Protein AF-A0A2E0Y0L2-F1 (afdb_monomer)

Sequence (147 aa):
MIESNTADVYGGGIYCWYSSPVITGTRISGNTSSASGGAIRTIGGSGPSLDNDILCGNSPDNIGGPWDGAGDNCLADNCQDNNDNDMPDDCEDLYCEGDANGDSVVDINDLLAILDSWGSPDGDITGDGETTIDDILIVLGNWGSCR

pLDDT: mean 90.25, std 9.12, range [52.06, 98.31]

Mean predicted aligned error: 9.66 Å

Structure (mmCIF, N/CA/C/O backbone):
data_AF-A0A2E0Y0L2-F1
#
_entry.id   AF-A0A2E0Y0L2-F1
#
loop_
_atom_site.group_PDB
_atom_site.id
_atom_site.type_symbol
_atom_site.label_atom_id
_atom_site.label_alt_id
_atom_site.label_comp_id
_atom_site.label_asym_id
_atom_site.label_entity_id
_atom_site.label_seq_id
_atom_site.pdbx_PDB_ins_code
_atom_site.Cartn_x
_atom_site.Cartn_y
_atom_site.Cartn_z
_atom_site.occupancy
_atom_site.B_iso_or_equiv
_atom_site.auth_seq_id
_atom_site.auth_comp_id
_atom_site.auth_asym_id
_atom_site.auth_atom_id
_atom_site.pdbx_PDB_model_num
ATOM 1 N N . MET A 1 1 ? -8.087 -0.506 -12.169 1.00 89.69 1 MET A N 1
ATOM 2 C CA . MET A 1 1 ? -7.117 -1.551 -11.795 1.00 89.69 1 MET A CA 1
ATOM 3 C C . MET A 1 1 ? -5.949 -1.499 -12.764 1.00 89.69 1 MET A C 1
ATOM 5 O O . MET A 1 1 ? -6.189 -1.424 -13.966 1.00 89.69 1 MET A O 1
ATOM 9 N N . ILE A 1 2 ? -4.721 -1.464 -12.247 1.00 96.81 2 ILE A N 1
ATOM 10 C CA . ILE A 1 2 ? -3.471 -1.493 -13.021 1.00 96.81 2 ILE A CA 1
ATOM 11 C C . ILE A 1 2 ? -2.626 -2.626 -12.454 1.00 96.81 2 ILE A C 1
ATOM 13 O O . ILE A 1 2 ? -2.147 -2.525 -11.328 1.00 96.81 2 ILE A O 1
ATOM 17 N N . GLU A 1 3 ? -2.449 -3.705 -13.206 1.00 97.19 3 GLU A N 1
ATOM 18 C CA . GLU A 1 3 ? -1.834 -4.902 -12.643 1.00 97.19 3 GLU A CA 1
ATOM 19 C C . GLU A 1 3 ? -0.915 -5.658 -13.590 1.00 97.19 3 GLU A C 1
ATOM 21 O O . GLU A 1 3 ? -1.093 -5.624 -14.808 1.00 97.19 3 GLU A O 1
ATOM 26 N N . SER A 1 4 ? 0.050 -6.369 -12.998 1.00 97.56 4 SER A N 1
ATOM 27 C CA . SER A 1 4 ? 0.944 -7.311 -13.687 1.00 97.56 4 SER A CA 1
ATOM 28 C C . SER A 1 4 ? 1.729 -6.717 -14.864 1.00 97.56 4 SER A C 1
ATOM 30 O O . SER A 1 4 ? 2.047 -7.415 -15.829 1.00 97.56 4 SER A O 1
ATOM 32 N N . ASN A 1 5 ? 2.054 -5.425 -14.803 1.00 98.00 5 ASN A N 1
ATOM 33 C CA . ASN A 1 5 ? 2.893 -4.777 -15.806 1.00 98.00 5 ASN A CA 1
ATOM 34 C C . ASN A 1 5 ? 4.371 -4.860 -15.413 1.00 98.00 5 ASN A C 1
ATOM 36 O O . ASN A 1 5 ? 4.715 -4.845 -14.232 1.00 98.00 5 ASN A O 1
ATOM 40 N N . THR A 1 6 ? 5.255 -4.911 -16.409 1.00 97.94 6 THR A N 1
ATOM 41 C CA . THR A 1 6 ? 6.707 -4.951 -16.205 1.00 97.94 6 THR A CA 1
ATOM 42 C C . THR A 1 6 ? 7.386 -3.867 -17.025 1.00 97.94 6 THR A C 1
ATOM 44 O O . THR A 1 6 ? 7.158 -3.763 -18.231 1.00 97.94 6 THR A O 1
ATOM 47 N N . ALA A 1 7 ? 8.260 -3.095 -16.383 1.00 96.94 7 ALA A N 1
ATOM 48 C CA . ALA A 1 7 ? 9.097 -2.095 -17.033 1.00 96.94 7 ALA A CA 1
ATOM 49 C C . ALA A 1 7 ? 10.589 -2.400 -16.849 1.00 96.94 7 ALA A C 1
ATOM 51 O O . ALA A 1 7 ? 11.038 -2.789 -15.772 1.00 96.94 7 ALA A O 1
ATOM 52 N N . ASP A 1 8 ? 11.388 -2.124 -17.881 1.00 95.06 8 ASP A N 1
ATOM 53 C CA . ASP A 1 8 ? 12.835 -2.372 -17.844 1.00 95.06 8 ASP A CA 1
ATOM 54 C C . ASP A 1 8 ? 13.571 -1.518 -16.814 1.00 95.06 8 ASP A C 1
ATOM 56 O O . ASP A 1 8 ? 14.671 -1.885 -16.417 1.00 95.06 8 ASP A O 1
ATOM 60 N N . VAL A 1 9 ? 13.021 -0.367 -16.408 1.00 92.50 9 VAL A N 1
ATOM 61 C CA . VAL A 1 9 ? 13.715 0.574 -15.515 1.00 92.50 9 VAL A CA 1
ATOM 62 C C . VAL A 1 9 ? 12.794 1.134 -14.433 1.00 92.50 9 VAL A C 1
ATOM 64 O O . VAL A 1 9 ? 13.075 0.962 -13.252 1.00 92.50 9 VAL A O 1
ATOM 67 N N . TYR A 1 10 ? 11.695 1.789 -14.807 1.00 94.00 10 TYR A N 1
ATOM 68 C CA . TYR A 1 10 ? 10.906 2.622 -13.896 1.00 94.00 10 TYR A CA 1
ATOM 69 C C . TYR A 1 10 ? 9.411 2.484 -14.142 1.00 94.00 10 TYR A C 1
ATOM 71 O O . TYR A 1 10 ? 9.008 2.441 -15.302 1.00 94.00 10 TYR A O 1
ATOM 79 N N . GLY A 1 11 ? 8.613 2.546 -13.071 1.00 86.88 11 GLY A N 1
ATOM 80 C CA . GLY A 1 11 ? 7.166 2.746 -13.172 1.00 86.88 11 GLY A CA 1
ATOM 81 C C . GLY A 1 11 ? 6.480 1.585 -13.869 1.00 86.88 11 GLY A C 1
ATOM 82 O O . GLY A 1 11 ? 5.930 1.784 -14.948 1.00 86.88 11 GLY A O 1
ATOM 83 N N . GLY A 1 12 ? 6.547 0.388 -13.278 1.00 94.75 12 GLY A N 1
ATOM 84 C CA . GLY A 1 12 ? 5.935 -0.814 -13.852 1.00 94.75 12 GLY A CA 1
ATOM 85 C C . GLY A 1 12 ? 4.461 -0.595 -14.196 1.00 94.75 12 GLY A C 1
ATOM 86 O O . GLY A 1 12 ? 4.046 -0.955 -15.291 1.00 94.75 12 GLY A O 1
ATOM 87 N N . GLY A 1 13 ? 3.705 0.073 -13.317 1.00 96.62 13 GLY A N 1
ATOM 88 C CA . GLY A 1 13 ? 2.331 0.513 -13.580 1.00 96.62 13 GLY A CA 1
ATOM 89 C C . GLY A 1 13 ? 2.233 1.921 -14.181 1.00 96.62 13 GLY A C 1
ATOM 90 O O . GLY A 1 13 ? 1.677 2.108 -15.262 1.00 96.62 13 GLY A O 1
ATOM 91 N N . ILE A 1 14 ? 2.747 2.933 -13.474 1.00 97.25 14 ILE A N 1
ATOM 92 C CA . ILE A 1 14 ? 2.636 4.352 -13.840 1.00 97.25 14 ILE A CA 1
ATOM 93 C C . ILE A 1 14 ? 4.001 5.033 -13.741 1.00 97.25 14 ILE A C 1
ATOM 95 O O . ILE A 1 14 ? 4.684 4.970 -12.719 1.00 97.25 14 ILE A O 1
ATOM 99 N N . TYR A 1 15 ? 4.366 5.781 -14.779 1.00 96.44 15 TYR A N 1
ATOM 100 C CA . TYR A 1 15 ? 5.560 6.619 -14.792 1.00 96.44 15 TYR A CA 1
ATOM 101 C C . TYR A 1 15 ? 5.191 8.097 -14.968 1.00 96.44 15 TYR A C 1
ATOM 103 O O . TYR A 1 15 ? 4.701 8.505 -16.020 1.00 96.44 15 TYR A O 1
ATOM 111 N N . CYS A 1 16 ? 5.444 8.903 -13.936 1.00 96.44 16 CYS A N 1
ATOM 112 C CA . CYS A 1 16 ? 5.200 10.343 -13.918 1.00 96.44 16 CYS A CA 1
ATOM 113 C C . CYS A 1 16 ? 6.497 11.118 -14.176 1.00 96.44 16 CYS A C 1
ATOM 115 O O . CYS A 1 16 ? 7.439 11.072 -13.375 1.00 96.44 16 CYS A O 1
ATOM 117 N N . TRP A 1 17 ? 6.529 11.879 -15.271 1.00 96.25 17 TRP A N 1
ATOM 118 C CA . TRP A 1 17 ? 7.657 12.733 -15.632 1.00 96.25 17 TRP A CA 1
ATOM 119 C C . TRP A 1 17 ? 7.170 14.126 -16.017 1.00 96.25 17 TRP A C 1
ATOM 121 O O . TRP A 1 17 ? 6.495 14.291 -17.030 1.00 96.25 17 TRP A O 1
ATOM 131 N N . TYR A 1 18 ? 7.517 15.121 -15.194 1.00 96.44 18 TYR A N 1
ATOM 132 C CA . TYR A 1 18 ? 6.948 16.470 -15.275 1.00 96.44 18 TYR A CA 1
ATOM 133 C C . TYR A 1 18 ? 5.405 16.460 -15.306 1.00 96.44 18 TYR A C 1
ATOM 135 O O . TYR A 1 18 ? 4.780 17.226 -16.040 1.00 96.44 18 TYR A O 1
ATOM 143 N N . SER A 1 19 ? 4.786 15.578 -14.515 1.00 96.06 19 SER A N 1
ATOM 144 C CA . SER A 1 19 ? 3.333 15.382 -14.478 1.00 96.06 19 SER A CA 1
ATOM 145 C C . SER A 1 19 ? 2.844 15.065 -13.064 1.00 96.06 19 SER A C 1
ATOM 147 O O . SER A 1 19 ? 3.446 14.239 -12.384 1.00 96.06 19 SER A O 1
ATOM 149 N N . SER A 1 20 ? 1.711 15.637 -12.661 1.00 95.94 20 SER A N 1
ATOM 150 C CA . SER A 1 20 ? 1.078 15.386 -11.356 1.00 95.94 20 SER A CA 1
ATOM 151 C C . SER A 1 20 ? -0.368 14.916 -11.545 1.00 95.94 20 SER A C 1
ATOM 153 O O . SER A 1 20 ? -1.289 15.722 -11.409 1.00 95.94 20 SER A O 1
ATOM 155 N N . PRO A 1 21 ? -0.590 13.657 -11.964 1.00 95.56 21 PRO A N 1
ATOM 156 C CA . PRO A 1 21 ? -1.938 13.112 -12.078 1.00 95.56 21 PRO A CA 1
ATOM 157 C C . PRO A 1 21 ? -2.597 12.955 -10.701 1.00 95.56 21 PRO A C 1
ATOM 159 O O . PRO A 1 21 ? -1.911 12.845 -9.686 1.00 95.56 21 PRO A O 1
ATOM 162 N N . VAL A 1 22 ? -3.928 12.915 -10.695 1.00 96.06 22 VAL A N 1
ATOM 163 C CA . VAL A 1 22 ? -4.728 12.498 -9.539 1.00 96.06 22 VAL A CA 1
ATOM 164 C C . VAL A 1 22 ? -5.141 11.051 -9.767 1.00 96.06 22 VAL A C 1
ATOM 166 O O . VAL A 1 22 ? -5.669 10.721 -10.833 1.00 96.06 22 VAL A O 1
ATOM 169 N N . ILE A 1 23 ? -4.857 10.205 -8.789 1.00 9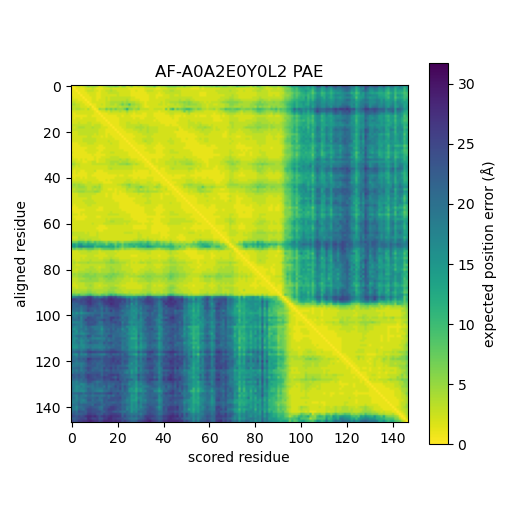5.31 23 ILE A N 1
ATOM 170 C CA . ILE A 1 23 ? -5.203 8.791 -8.740 1.00 95.31 23 ILE A CA 1
ATOM 171 C C . ILE A 1 23 ? -6.113 8.645 -7.521 1.00 95.31 23 ILE A C 1
ATOM 173 O O . ILE A 1 23 ? -5.848 9.236 -6.481 1.00 95.31 23 ILE A O 1
ATOM 177 N N . THR A 1 24 ? -7.251 7.985 -7.705 1.00 94.94 24 THR A N 1
ATOM 178 C CA . THR A 1 24 ? -8.251 7.832 -6.649 1.00 94.94 24 THR A CA 1
ATOM 179 C C . THR A 1 24 ? -8.966 6.505 -6.809 1.00 94.94 24 THR A C 1
ATOM 181 O O . THR A 1 24 ? -9.318 6.141 -7.940 1.00 94.94 24 THR A O 1
ATOM 184 N N . GLY A 1 25 ? -9.240 5.812 -5.702 1.00 93.75 25 GLY A N 1
ATOM 185 C CA . GLY A 1 25 ? -10.057 4.594 -5.699 1.00 93.75 25 GLY A CA 1
ATOM 186 C C . GLY A 1 25 ? -9.503 3.491 -6.604 1.00 93.75 25 GLY A C 1
ATOM 187 O O . GLY A 1 25 ? -10.264 2.727 -7.205 1.00 93.75 25 GLY A O 1
ATOM 188 N N . THR A 1 26 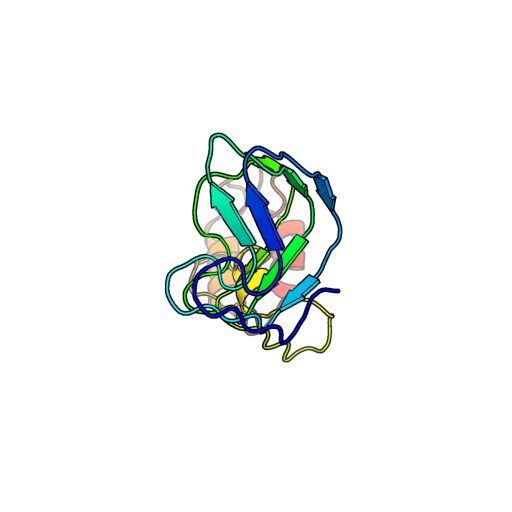? -8.189 3.465 -6.816 1.00 96.06 26 THR A N 1
ATOM 189 C CA . THR A 1 26 ? -7.526 2.604 -7.789 1.00 96.06 26 THR A CA 1
ATOM 190 C C . THR A 1 26 ? -6.701 1.534 -7.091 1.00 96.06 26 THR A C 1
ATOM 192 O O . THR A 1 26 ? -5.807 1.812 -6.301 1.00 96.06 26 THR A O 1
ATOM 195 N N . ARG A 1 27 ? -6.935 0.277 -7.479 1.00 96.19 27 ARG A N 1
ATOM 196 C CA . ARG A 1 27 ? -6.046 -0.840 -7.145 1.00 96.19 27 ARG A CA 1
ATOM 197 C C . ARG A 1 27 ? -4.896 -0.952 -8.150 1.00 96.19 27 ARG A C 1
ATOM 199 O O . ARG A 1 27 ? -5.151 -1.063 -9.359 1.00 96.19 27 ARG A O 1
ATOM 206 N N . ILE A 1 28 ? -3.657 -0.932 -7.661 1.00 97.88 28 ILE A N 1
ATOM 207 C CA . ILE A 1 28 ? -2.424 -1.078 -8.443 1.00 97.88 28 ILE A CA 1
ATOM 208 C C . ILE A 1 28 ? -1.587 -2.224 -7.858 1.00 97.88 28 ILE A C 1
ATOM 210 O O . ILE A 1 28 ? -0.995 -2.086 -6.788 1.00 97.88 28 ILE A O 1
ATOM 214 N N . SER A 1 29 ? -1.517 -3.357 -8.556 1.00 97.75 29 SER A N 1
ATOM 215 C CA . SER A 1 29 ? -1.018 -4.605 -7.966 1.00 97.75 29 SER A CA 1
ATOM 216 C C . SER A 1 29 ? -0.086 -5.420 -8.854 1.00 97.75 29 SER A C 1
ATOM 218 O O . SER A 1 29 ? -0.282 -5.528 -10.061 1.00 97.75 29 SER A O 1
ATOM 220 N N . GLY A 1 30 ? 0.927 -6.057 -8.266 1.00 97.62 30 GLY A N 1
ATOM 221 C CA . GLY A 1 30 ? 1.767 -7.009 -9.005 1.00 97.62 30 GLY A CA 1
ATOM 222 C C . GLY A 1 30 ? 2.619 -6.388 -10.119 1.00 97.62 30 GLY A C 1
ATOM 223 O O . GLY A 1 30 ? 3.056 -7.103 -11.020 1.00 97.62 30 GLY A O 1
ATOM 224 N N . ASN A 1 31 ? 2.828 -5.070 -10.120 1.00 98.31 31 ASN A N 1
ATOM 225 C CA . ASN A 1 31 ? 3.623 -4.393 -11.141 1.00 98.31 31 ASN A CA 1
ATOM 226 C C . ASN A 1 31 ? 5.105 -4.391 -10.758 1.00 98.31 31 ASN A C 1
ATOM 228 O O . ASN A 1 31 ? 5.470 -4.216 -9.593 1.00 98.31 31 ASN A O 1
ATOM 232 N N . THR A 1 32 ? 5.976 -4.575 -11.747 1.00 98.06 32 THR A N 1
ATOM 233 C CA . THR A 1 32 ? 7.410 -4.759 -11.536 1.00 98.06 32 THR A CA 1
ATOM 234 C C . THR A 1 32 ? 8.260 -3.797 -12.363 1.00 98.06 32 THR A C 1
ATOM 236 O O . THR A 1 32 ? 7.947 -3.458 -13.505 1.00 98.06 32 THR A O 1
ATOM 239 N N . SER A 1 33 ? 9.375 -3.348 -11.791 1.00 97.25 33 SER A N 1
ATOM 240 C CA . SER A 1 33 ? 10.422 -2.603 -12.493 1.00 97.25 33 SER A CA 1
ATOM 241 C C . SER A 1 33 ? 11.808 -3.053 -12.028 1.00 97.25 33 SER A C 1
ATOM 243 O O . SER A 1 33 ? 11.931 -3.706 -10.994 1.00 97.25 33 SER A O 1
ATOM 245 N N . SER A 1 34 ? 12.870 -2.742 -12.776 1.00 96.88 34 SER A N 1
ATOM 246 C CA . SER A 1 34 ? 14.225 -3.154 -12.367 1.00 96.88 34 SER A CA 1
ATOM 247 C C . SER A 1 34 ? 14.886 -2.222 -11.347 1.00 96.88 34 SER A C 1
ATOM 249 O O . SER A 1 34 ? 15.814 -2.654 -10.664 1.00 96.88 34 SER A O 1
ATOM 251 N N . ALA A 1 35 ? 14.458 -0.954 -11.257 1.00 94.88 35 ALA A N 1
ATOM 252 C CA . ALA A 1 35 ? 15.153 0.051 -10.456 1.00 94.88 35 ALA A CA 1
ATOM 253 C C . ALA A 1 35 ? 14.318 0.614 -9.301 1.00 94.88 35 ALA A C 1
ATOM 255 O O . ALA A 1 35 ? 14.781 0.556 -8.166 1.00 94.88 35 ALA A O 1
ATOM 256 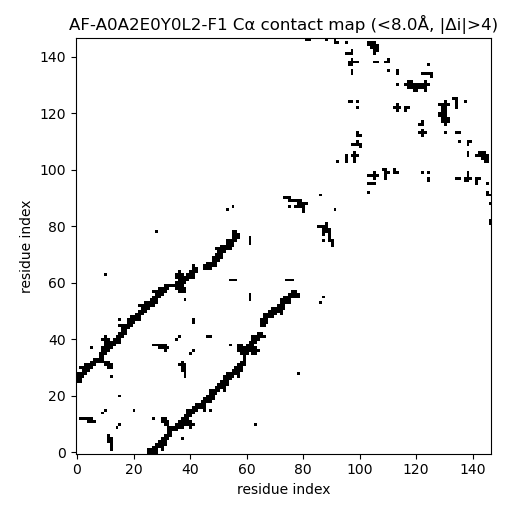N N . SER A 1 36 ? 13.152 1.220 -9.562 1.00 94.69 36 SER A N 1
ATOM 257 C CA . SER A 1 36 ? 12.225 1.645 -8.497 1.00 94.69 36 SER A CA 1
ATOM 258 C C . SER A 1 36 ? 10.882 2.138 -9.038 1.00 94.69 36 SER A C 1
ATOM 260 O O . SER A 1 36 ? 10.788 2.609 -10.179 1.00 94.69 36 SER A O 1
ATOM 262 N N . GLY A 1 37 ? 9.871 2.078 -8.177 1.00 94.81 37 GLY A N 1
ATOM 263 C CA . GLY A 1 37 ? 8.479 2.349 -8.467 1.00 94.81 37 GLY A CA 1
ATOM 264 C C . GLY A 1 37 ? 7.900 1.219 -9.296 1.00 94.81 37 GLY A C 1
ATOM 265 O O . GLY A 1 37 ? 7.592 1.410 -10.470 1.00 94.81 37 GLY A O 1
ATOM 266 N N . GLY A 1 38 ? 7.795 0.030 -8.703 1.00 97.19 38 GLY A N 1
ATOM 267 C CA . GLY A 1 38 ? 7.090 -1.100 -9.301 1.00 97.19 38 GLY A CA 1
ATOM 268 C C . GLY A 1 38 ? 5.672 -0.711 -9.695 1.00 97.19 38 GLY A C 1
ATOM 269 O O . GLY A 1 38 ? 5.295 -0.887 -10.850 1.00 97.19 38 GLY A O 1
ATOM 270 N N . ALA A 1 39 ? 4.933 -0.072 -8.786 1.00 97.69 39 ALA A N 1
ATOM 271 C CA . ALA A 1 39 ? 3.616 0.479 -9.087 1.00 97.69 39 ALA A CA 1
ATOM 272 C C . ALA A 1 39 ? 3.746 1.856 -9.748 1.00 97.69 39 ALA A C 1
ATOM 274 O O . ALA A 1 39 ? 3.401 2.009 -10.918 1.00 97.69 39 ALA A O 1
ATOM 275 N N . ILE A 1 40 ? 4.283 2.845 -9.029 1.00 97.94 40 ILE A N 1
ATOM 276 C CA . ILE A 1 40 ? 4.375 4.232 -9.499 1.00 97.94 40 ILE A CA 1
ATOM 277 C C . ILE A 1 40 ? 5.807 4.736 -9.367 1.00 97.94 40 ILE A C 1
ATOM 279 O O . ILE A 1 40 ? 6.411 4.645 -8.304 1.00 97.94 40 ILE A O 1
ATOM 283 N N . ARG A 1 41 ? 6.351 5.348 -10.419 1.00 97.44 41 ARG A N 1
ATOM 284 C CA . ARG A 1 41 ? 7.609 6.100 -10.343 1.00 97.44 41 ARG A CA 1
ATOM 285 C C . ARG A 1 41 ? 7.387 7.561 -10.696 1.00 97.44 41 ARG A C 1
ATOM 287 O O . ARG A 1 41 ? 6.832 7.867 -11.746 1.00 97.44 41 ARG A O 1
ATOM 294 N N . THR A 1 42 ? 7.881 8.462 -9.853 1.00 97.06 42 THR A N 1
ATOM 295 C CA . THR A 1 42 ? 7.750 9.911 -10.004 1.00 97.06 42 THR A CA 1
ATOM 296 C C . THR A 1 42 ? 9.123 10.576 -10.088 1.00 97.06 42 THR A C 1
ATOM 298 O O . THR A 1 42 ? 10.019 10.349 -9.271 1.00 97.06 42 THR A O 1
ATOM 301 N N . ILE A 1 43 ? 9.335 11.389 -11.127 1.00 95.81 43 ILE A N 1
ATOM 302 C CA . ILE A 1 43 ? 10.575 12.156 -11.308 1.00 95.81 43 ILE A CA 1
ATOM 303 C C . ILE A 1 43 ? 10.323 13.513 -11.980 1.00 95.81 43 ILE A C 1
ATOM 305 O O . ILE A 1 43 ? 9.250 13.780 -12.522 1.00 95.81 43 ILE A O 1
ATOM 309 N N . GLY A 1 44 ? 11.341 14.378 -11.991 1.00 94.88 44 GLY A N 1
ATOM 310 C CA . GLY A 1 44 ? 11.288 15.659 -12.705 1.00 94.88 44 GLY A CA 1
ATOM 311 C C . GLY A 1 44 ? 10.320 16.662 -12.075 1.00 94.88 44 GLY A C 1
ATOM 312 O O . GLY A 1 44 ? 9.628 17.366 -12.792 1.00 94.88 44 GLY A O 1
ATOM 313 N N . GLY A 1 45 ? 10.224 16.703 -10.744 1.00 93.62 45 GLY A N 1
ATOM 314 C CA . GLY A 1 45 ? 9.284 17.594 -10.049 1.00 93.62 45 GLY A CA 1
ATOM 315 C C . GLY A 1 45 ? 7.817 17.160 -10.137 1.00 93.62 45 GLY A C 1
ATOM 316 O O . GLY A 1 45 ? 6.935 17.967 -9.872 1.00 93.62 45 GLY A O 1
ATOM 317 N N . SER A 1 46 ? 7.561 15.906 -10.517 1.00 96.12 46 SER A N 1
ATOM 318 C CA . SER A 1 46 ? 6.237 15.284 -10.430 1.00 96.12 46 SER A CA 1
ATOM 319 C C . SER A 1 46 ? 5.826 15.074 -8.972 1.00 96.12 46 SER A C 1
ATOM 321 O O . SER A 1 46 ? 6.672 14.760 -8.137 1.00 96.12 46 SER A O 1
ATOM 323 N N . GLY A 1 47 ? 4.531 15.190 -8.698 1.00 93.81 47 GLY A N 1
ATOM 324 C CA . GLY A 1 47 ? 3.923 14.879 -7.406 1.00 93.81 47 GLY A CA 1
ATOM 325 C C . GLY A 1 47 ? 2.480 14.447 -7.637 1.00 93.81 47 GLY A C 1
ATOM 326 O O . GLY A 1 47 ? 1.604 15.310 -7.596 1.00 93.81 47 GLY A O 1
ATOM 327 N N . PRO A 1 48 ? 2.235 13.178 -8.014 1.00 95.62 48 PRO A N 1
ATOM 328 C CA . PRO A 1 48 ? 0.877 12.675 -8.153 1.00 95.62 48 PRO A CA 1
ATOM 329 C C . PRO A 1 48 ? 0.174 12.711 -6.797 1.00 95.62 48 PRO A C 1
ATOM 331 O O . PRO A 1 48 ? 0.816 12.473 -5.773 1.00 95.62 48 PRO A O 1
ATOM 334 N N . SER A 1 49 ? -1.125 12.994 -6.815 1.00 96.12 49 SER A N 1
ATOM 335 C CA . SER A 1 49 ? -1.984 12.901 -5.635 1.00 96.12 49 SER A CA 1
ATOM 336 C C . SER A 1 49 ? -2.702 11.560 -5.664 1.00 96.12 49 SER A C 1
ATOM 338 O O . SER A 1 49 ? -3.270 11.213 -6.701 1.00 96.12 49 SER A O 1
ATOM 340 N N . LEU A 1 50 ? -2.605 10.809 -4.572 1.00 95.62 50 LEU A N 1
ATOM 341 C CA . LEU A 1 50 ? -3.275 9.524 -4.373 1.00 95.62 50 LEU A CA 1
ATOM 342 C C . LEU A 1 50 ? -4.313 9.671 -3.265 1.00 95.62 50 LEU A C 1
ATOM 344 O O . LEU A 1 50 ? -4.030 10.337 -2.267 1.00 95.62 50 LEU A O 1
ATOM 348 N N . ASP A 1 51 ? -5.477 9.056 -3.439 1.00 93.44 51 ASP A N 1
ATOM 349 C CA . ASP A 1 51 ? -6.579 9.108 -2.476 1.00 93.44 51 ASP A CA 1
ATOM 350 C C . ASP A 1 51 ? -7.431 7.836 -2.509 1.00 93.44 51 ASP A C 1
ATOM 352 O O . ASP A 1 51 ? -8.059 7.515 -3.522 1.00 93.44 51 ASP A O 1
ATOM 356 N N . ASN A 1 52 ? -7.510 7.134 -1.377 1.00 91.81 52 ASN A N 1
ATOM 357 C CA . ASN A 1 52 ? -8.229 5.862 -1.245 1.00 91.81 52 ASN A CA 1
ATOM 358 C C . ASN A 1 52 ? -7.775 4.804 -2.272 1.00 91.81 52 ASN A C 1
ATOM 360 O O . ASN A 1 52 ? -8.589 4.092 -2.864 1.00 91.81 52 ASN A O 1
ATOM 364 N N . ASP A 1 53 ? -6.472 4.741 -2.542 1.00 95.25 53 ASP A N 1
ATOM 365 C CA . ASP A 1 53 ? -5.863 3.778 -3.456 1.00 95.25 53 ASP A CA 1
ATOM 366 C C . ASP A 1 53 ? -5.285 2.568 -2.707 1.00 95.25 53 ASP A C 1
ATOM 368 O O . ASP A 1 53 ? -4.822 2.680 -1.574 1.00 95.25 53 ASP A O 1
ATOM 372 N N . ILE A 1 54 ? -5.249 1.406 -3.366 1.00 95.38 54 ILE A N 1
ATOM 373 C CA . ILE A 1 54 ? -4.617 0.187 -2.836 1.00 95.38 54 ILE A CA 1
ATOM 374 C C . ILE A 1 54 ? -3.435 -0.177 -3.727 1.00 95.38 54 ILE A C 1
ATOM 376 O O . ILE A 1 54 ? -3.610 -0.547 -4.891 1.00 95.38 54 ILE A O 1
ATOM 380 N N . LEU A 1 55 ? -2.226 -0.101 -3.182 1.00 97.12 55 LEU A N 1
ATOM 381 C CA . LEU A 1 55 ? -0.993 -0.517 -3.834 1.00 97.12 55 LEU A CA 1
ATOM 382 C C . LEU A 1 55 ? -0.446 -1.737 -3.101 1.00 97.12 55 LEU A C 1
ATOM 384 O O . LEU A 1 55 ? -0.108 -1.640 -1.929 1.00 97.12 55 LEU A O 1
ATOM 388 N N . CYS A 1 56 ? -0.347 -2.876 -3.783 1.00 96.75 56 CYS A N 1
ATOM 389 C CA . CYS A 1 56 ? 0.084 -4.118 -3.146 1.00 96.75 56 CYS A CA 1
ATOM 390 C C . CYS A 1 56 ? 0.922 -5.004 -4.078 1.00 96.75 56 CYS A C 1
ATOM 392 O O . CYS A 1 56 ? 0.713 -5.028 -5.293 1.00 96.75 56 CYS A O 1
ATOM 394 N N . GLY A 1 57 ? 1.882 -5.762 -3.545 1.00 96.69 57 GLY A N 1
ATOM 395 C CA . GLY A 1 57 ? 2.618 -6.755 -4.340 1.00 96.69 57 GLY A CA 1
ATOM 396 C C . GLY A 1 57 ? 3.457 -6.177 -5.484 1.00 96.69 57 GLY A C 1
ATOM 397 O O . GLY A 1 57 ? 3.727 -6.889 -6.451 1.00 96.69 57 GLY A O 1
ATOM 398 N N . ASN A 1 58 ? 3.829 -4.895 -5.440 1.00 98.06 58 ASN A N 1
ATOM 399 C CA . ASN A 1 58 ? 4.628 -4.271 -6.494 1.00 98.06 58 ASN A CA 1
ATOM 400 C C . ASN A 1 58 ? 6.126 -4.315 -6.152 1.00 98.06 58 ASN A C 1
ATOM 402 O O . ASN A 1 58 ? 6.516 -4.166 -4.999 1.00 98.06 58 ASN A O 1
ATOM 406 N N . SER A 1 59 ? 6.983 -4.493 -7.162 1.00 97.00 59 SER A N 1
ATOM 407 C CA . SER A 1 59 ? 8.427 -4.694 -6.973 1.00 97.00 59 SER A CA 1
ATOM 408 C C . SER A 1 59 ? 9.269 -3.723 -7.818 1.00 97.00 59 SER A C 1
ATOM 410 O O . SER A 1 59 ? 8.946 -3.493 -8.985 1.00 97.00 59 SER A O 1
ATOM 412 N N . PRO A 1 60 ? 10.359 -3.138 -7.289 1.00 96.00 60 PRO A N 1
ATOM 4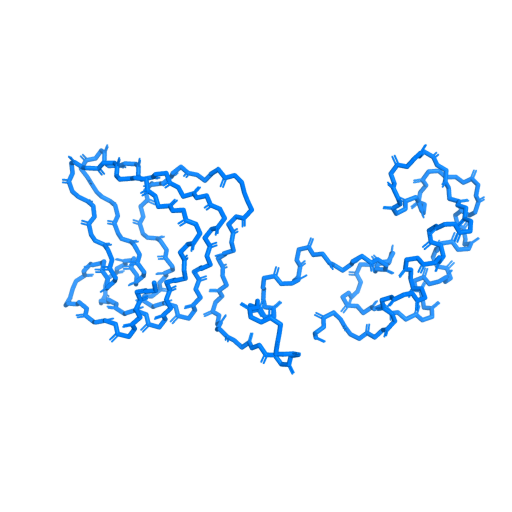13 C CA . PRO A 1 60 ? 10.942 -3.409 -5.974 1.00 96.00 60 PRO A CA 1
ATOM 414 C C . PRO A 1 60 ? 10.258 -2.664 -4.814 1.00 96.00 60 PRO A C 1
ATOM 416 O O . PRO A 1 60 ? 10.525 -2.981 -3.663 1.00 96.00 60 PRO A O 1
ATOM 419 N N . ASP A 1 61 ? 9.384 -1.709 -5.115 1.00 95.38 61 ASP A N 1
ATOM 420 C CA . ASP A 1 61 ? 8.673 -0.832 -4.182 1.00 95.38 61 ASP A CA 1
ATOM 421 C C . ASP A 1 61 ? 7.336 -0.386 -4.801 1.00 95.38 61 ASP A C 1
ATOM 423 O O . ASP A 1 61 ? 7.226 -0.259 -6.025 1.00 95.38 61 ASP A O 1
ATOM 427 N N . ASN A 1 62 ? 6.323 -0.099 -3.976 1.00 96.44 62 ASN A N 1
ATOM 428 C CA . ASN A 1 62 ? 5.039 0.432 -4.450 1.00 96.44 62 ASN A CA 1
ATOM 429 C C . ASN A 1 62 ? 5.212 1.785 -5.157 1.00 96.44 62 ASN A C 1
ATOM 431 O O . ASN A 1 62 ? 4.785 1.952 -6.301 1.00 96.44 62 ASN A O 1
ATOM 435 N N . ILE A 1 63 ? 5.888 2.739 -4.513 1.00 97.00 63 ILE A N 1
ATOM 436 C CA . ILE A 1 63 ? 6.103 4.074 -5.072 1.00 97.00 63 ILE A CA 1
ATOM 437 C C . ILE A 1 63 ? 7.566 4.478 -4.949 1.00 97.00 63 ILE A C 1
ATOM 439 O O . ILE A 1 63 ? 8.113 4.572 -3.854 1.00 97.00 63 ILE A O 1
ATOM 443 N N . GLY A 1 64 ? 8.162 4.809 -6.090 1.00 96.19 64 GLY A N 1
ATOM 444 C CA . GLY A 1 64 ? 9.480 5.411 -6.178 1.00 96.19 64 GLY A CA 1
ATOM 445 C C . GLY A 1 64 ? 9.390 6.915 -6.401 1.00 96.19 64 GLY A C 1
ATOM 446 O O . GLY A 1 64 ? 8.874 7.344 -7.431 1.00 96.19 64 GLY A O 1
ATOM 447 N N . GLY A 1 65 ? 9.968 7.716 -5.506 1.00 95.50 65 GLY A N 1
ATOM 448 C CA . GLY A 1 65 ? 9.996 9.180 -5.620 1.00 95.50 65 GLY A CA 1
ATOM 449 C C . GLY A 1 65 ? 8.875 9.894 -4.846 1.00 95.50 65 GLY A C 1
ATOM 450 O O . GLY A 1 65 ? 8.126 9.253 -4.112 1.00 95.50 65 GLY A O 1
ATOM 451 N N . PRO A 1 66 ? 8.788 11.235 -4.943 1.00 95.31 66 PRO A N 1
ATOM 452 C CA . PRO A 1 66 ? 7.804 12.029 -4.207 1.00 95.31 66 PRO A CA 1
ATOM 453 C C . PRO A 1 66 ? 6.374 11.831 -4.731 1.00 95.31 66 PRO A C 1
ATOM 455 O O . PRO A 1 66 ? 6.142 11.792 -5.940 1.00 95.31 66 PRO A O 1
ATOM 458 N N . TRP A 1 67 ? 5.417 11.770 -3.816 1.00 95.12 67 TRP A N 1
ATOM 459 C CA . TRP A 1 67 ? 3.980 11.718 -4.077 1.00 95.12 67 TRP A CA 1
ATOM 460 C C . TRP A 1 67 ? 3.243 12.442 -2.945 1.00 95.12 67 TRP A C 1
ATOM 462 O O . TRP A 1 67 ? 3.833 12.689 -1.890 1.00 95.12 67 TRP A O 1
ATOM 472 N N . ASP A 1 68 ? 1.996 12.827 -3.192 1.00 93.31 68 ASP A N 1
ATOM 473 C CA . ASP A 1 68 ? 1.122 13.461 -2.208 1.00 93.31 68 ASP A CA 1
ATOM 474 C C . ASP A 1 68 ? 0.029 12.471 -1.801 1.00 93.31 68 ASP A C 1
ATOM 476 O O . ASP A 1 68 ? -0.787 12.066 -2.632 1.00 93.31 68 ASP A O 1
ATOM 480 N N . GLY A 1 69 ? 0.063 12.033 -0.545 1.00 85.00 69 GLY A N 1
ATOM 481 C CA . GLY A 1 69 ? -0.916 11.103 0.003 1.00 85.00 69 GLY A CA 1
ATOM 482 C C . GLY A 1 69 ? -2.051 11.852 0.676 1.00 85.00 69 GLY A C 1
ATOM 483 O O . GLY A 1 69 ? -1.857 12.437 1.740 1.00 85.00 69 GLY A O 1
ATOM 484 N N . ALA A 1 70 ? -3.228 11.814 0.059 1.00 73.00 70 ALA A N 1
ATOM 485 C CA . ALA A 1 70 ? -4.488 12.216 0.667 1.00 73.00 70 ALA A CA 1
ATOM 486 C C . ALA A 1 70 ? -5.298 10.965 1.061 1.00 73.00 70 ALA A C 1
ATOM 488 O O . ALA A 1 70 ? -5.125 9.912 0.455 1.00 73.00 70 ALA A O 1
ATOM 489 N N . GLY A 1 71 ? -6.151 11.073 2.084 1.00 72.56 71 GLY A N 1
AT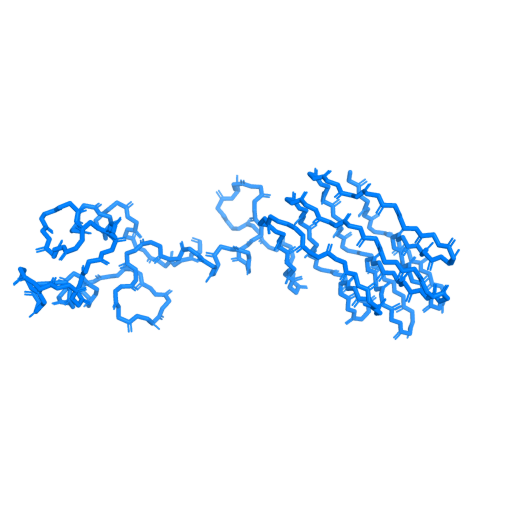OM 490 C CA . GLY A 1 71 ? -7.057 9.992 2.506 1.00 72.56 71 GLY A CA 1
ATOM 491 C C . GLY A 1 71 ? -6.377 8.675 2.904 1.00 72.56 71 GLY A C 1
ATOM 492 O O . GLY A 1 71 ? -5.202 8.657 3.279 1.00 72.56 71 GLY A O 1
ATOM 493 N N . ASP A 1 72 ? -7.132 7.577 2.811 1.00 83.62 72 ASP A N 1
ATOM 494 C CA . ASP A 1 72 ? -6.768 6.265 3.363 1.00 83.62 72 ASP A CA 1
ATOM 495 C C . ASP A 1 72 ? -6.158 5.358 2.282 1.00 83.62 72 ASP A C 1
ATOM 497 O O . ASP A 1 72 ? -6.746 4.374 1.835 1.00 83.62 72 ASP A O 1
ATOM 501 N N . ASN A 1 73 ? -4.969 5.723 1.795 1.00 89.44 73 ASN A N 1
ATOM 502 C CA . ASN A 1 73 ? -4.230 4.877 0.854 1.00 89.44 73 ASN A CA 1
ATOM 503 C C . ASN A 1 73 ? -3.599 3.682 1.575 1.00 89.44 73 ASN A C 1
ATOM 505 O O . ASN A 1 73 ? -2.861 3.871 2.543 1.00 89.44 73 ASN A O 1
ATOM 509 N N . CYS A 1 74 ? -3.755 2.479 1.025 1.00 91.25 74 CYS A N 1
ATOM 510 C CA . CYS A 1 74 ? -2.962 1.336 1.449 1.00 91.25 74 CYS A CA 1
ATOM 511 C C . CYS A 1 74 ? -1.723 1.135 0.569 1.00 91.25 74 CYS A C 1
ATOM 513 O O . CYS A 1 74 ? -1.819 1.044 -0.656 1.00 91.25 74 CYS A O 1
ATOM 515 N N . LEU A 1 75 ? -0.560 0.972 1.207 1.00 92.56 75 LEU A N 1
ATOM 516 C CA . LEU A 1 75 ? 0.674 0.514 0.575 1.00 92.56 75 LEU A CA 1
ATOM 517 C C . LEU A 1 75 ? 1.150 -0.786 1.238 1.00 92.56 75 LEU A C 1
ATOM 519 O O . LEU A 1 75 ? 1.990 -0.753 2.130 1.00 92.56 75 LEU A O 1
ATOM 523 N N . ALA A 1 76 ? 0.633 -1.915 0.766 1.00 92.19 76 ALA A N 1
ATOM 524 C CA . ALA A 1 76 ? 0.968 -3.252 1.245 1.00 92.19 76 ALA A CA 1
ATOM 525 C C . ALA A 1 76 ? 2.146 -3.873 0.477 1.00 92.19 76 ALA A C 1
ATOM 527 O O . ALA A 1 76 ? 2.337 -3.615 -0.718 1.00 92.19 76 ALA A O 1
ATOM 528 N N . ASP A 1 77 ? 2.912 -4.748 1.126 1.00 90.38 77 ASP A N 1
ATOM 529 C CA . ASP A 1 77 ? 3.997 -5.477 0.459 1.00 90.38 77 ASP A CA 1
ATOM 530 C C . ASP A 1 77 ? 3.441 -6.592 -0.432 1.00 90.38 77 ASP A C 1
ATOM 532 O O . ASP A 1 77 ? 4.003 -6.896 -1.488 1.00 90.38 77 ASP A O 1
ATOM 536 N N . ASN A 1 78 ? 2.303 -7.177 -0.057 1.00 90.50 78 ASN A N 1
ATOM 537 C CA . ASN A 1 78 ? 1.639 -8.237 -0.803 1.00 90.50 78 ASN A CA 1
ATOM 538 C C . ASN A 1 78 ? 0.123 -7.991 -0.921 1.00 90.50 78 ASN A C 1
ATOM 540 O O . ASN A 1 78 ? -0.434 -7.138 -0.247 1.00 90.50 78 ASN A O 1
ATOM 544 N N . CYS A 1 79 ? -0.537 -8.701 -1.839 1.00 93.44 79 CYS A N 1
ATOM 545 C CA . CYS A 1 79 ? -1.977 -8.566 -2.089 1.00 93.44 79 CYS A CA 1
ATOM 546 C C . CYS A 1 79 ? -2.800 -9.726 -1.502 1.00 93.44 79 CYS A C 1
ATOM 548 O O . CYS A 1 79 ? -3.817 -10.078 -2.101 1.00 93.44 79 CYS A O 1
ATOM 550 N N . GLN A 1 80 ? -2.318 -10.405 -0.458 1.00 92.50 80 GLN A N 1
ATOM 551 C CA . GLN A 1 80 ? -3.091 -11.474 0.177 1.00 92.50 80 GLN A CA 1
ATOM 552 C C . GLN A 1 80 ? -4.358 -10.883 0.785 1.00 92.50 80 GLN A C 1
ATOM 554 O O . GLN A 1 80 ? -4.289 -9.820 1.379 1.00 92.50 80 GLN A O 1
ATOM 559 N N . ASP A 1 81 ? -5.475 -11.557 0.555 1.00 88.94 81 ASP A N 1
ATOM 560 C CA . ASP A 1 81 ? -6.800 -11.244 1.082 1.00 88.94 81 ASP A CA 1
ATOM 561 C C . ASP A 1 81 ? -7.365 -12.598 1.520 1.00 88.94 81 ASP A C 1
ATOM 563 O O . ASP A 1 81 ? -7.739 -13.426 0.683 1.00 88.94 81 ASP A O 1
ATOM 567 N N . ASN A 1 82 ? -7.230 -12.915 2.806 1.00 85.88 82 ASN A N 1
ATOM 568 C CA . ASN A 1 82 ? -7.608 -14.225 3.343 1.00 85.88 82 ASN A CA 1
ATOM 569 C C . ASN A 1 82 ? -9.090 -14.306 3.720 1.00 85.88 82 ASN A C 1
ATOM 571 O O . ASN A 1 82 ? -9.630 -15.413 3.840 1.00 85.88 82 ASN A O 1
ATOM 575 N N . ASN A 1 83 ? -9.725 -13.156 3.936 1.00 78.81 83 ASN A N 1
ATOM 576 C CA . ASN A 1 83 ? -11.111 -13.042 4.371 1.00 78.81 83 ASN A CA 1
ATOM 577 C C . ASN A 1 83 ? -12.071 -12.641 3.222 1.00 78.81 83 ASN A C 1
ATOM 579 O O . ASN A 1 83 ? -13.287 -12.596 3.432 1.00 78.81 83 ASN A O 1
ATOM 583 N N . ASP A 1 84 ? -11.536 -12.475 2.006 1.00 84.69 84 ASP A N 1
ATOM 584 C CA . ASP A 1 84 ? -12.219 -12.147 0.750 1.00 84.69 84 ASP A CA 1
ATOM 585 C C . ASP A 1 84 ? -13.033 -10.833 0.833 1.00 84.69 84 ASP A C 1
ATOM 587 O O . ASP A 1 84 ? -14.147 -10.744 0.297 1.00 84.69 84 ASP A O 1
ATOM 591 N N . ASN A 1 85 ? -12.514 -9.812 1.527 1.00 84.00 85 ASN A N 1
ATOM 592 C CA . ASN A 1 85 ? -13.171 -8.505 1.690 1.00 84.00 85 ASN A CA 1
ATOM 593 C C . ASN A 1 85 ? -12.719 -7.438 0.662 1.00 84.00 85 ASN A C 1
ATOM 595 O O . ASN A 1 85 ? -13.128 -6.278 0.768 1.00 84.00 85 ASN A O 1
ATOM 599 N N . ASP A 1 86 ? -11.911 -7.825 -0.335 1.00 86.75 86 ASP A N 1
ATOM 600 C CA . ASP A 1 86 ? -11.282 -6.979 -1.363 1.00 86.75 86 ASP A CA 1
ATOM 601 C C . ASP A 1 86 ? -10.182 -6.016 -0.845 1.00 86.75 86 ASP A C 1
ATOM 603 O O . ASP A 1 86 ? -9.621 -5.221 -1.621 1.00 86.75 86 ASP A O 1
ATOM 607 N N . MET A 1 87 ? -9.804 -6.114 0.428 1.00 87.50 87 MET A N 1
ATOM 608 C CA . MET A 1 87 ? -8.716 -5.387 1.078 1.00 87.50 87 MET A CA 1
ATOM 609 C C . MET A 1 87 ? -7.539 -6.345 1.320 1.00 87.50 87 MET A C 1
ATOM 611 O O . MET A 1 87 ? -7.739 -7.480 1.724 1.00 87.50 87 MET A O 1
ATOM 615 N N . PRO A 1 88 ? -6.289 -5.962 1.004 1.00 89.94 88 PRO A N 1
ATOM 616 C CA . PRO A 1 88 ? -5.157 -6.794 1.388 1.00 89.94 88 PRO A CA 1
ATOM 617 C C . PRO A 1 88 ? -5.006 -6.856 2.913 1.00 89.94 88 PRO A C 1
ATOM 619 O O . PRO A 1 88 ? -5.076 -5.808 3.544 1.00 89.94 88 PRO A O 1
ATOM 622 N N . ASP A 1 89 ? -4.680 -8.020 3.472 1.00 84.38 89 ASP A N 1
ATOM 623 C CA . ASP A 1 89 ? -4.477 -8.230 4.914 1.00 84.38 89 ASP A CA 1
ATOM 624 C C . ASP A 1 89 ? -3.462 -7.224 5.506 1.00 84.38 89 ASP A C 1
ATOM 626 O O . ASP A 1 89 ? -3.707 -6.605 6.535 1.00 84.38 89 ASP A O 1
ATOM 630 N N . ASP A 1 90 ? -2.344 -6.967 4.810 1.00 85.12 90 ASP A N 1
ATOM 631 C CA . ASP A 1 90 ? -1.327 -5.963 5.198 1.00 85.12 90 ASP A CA 1
ATOM 632 C C . ASP A 1 90 ? -1.904 -4.526 5.302 1.00 85.12 90 ASP A C 1
ATOM 634 O O . ASP A 1 90 ?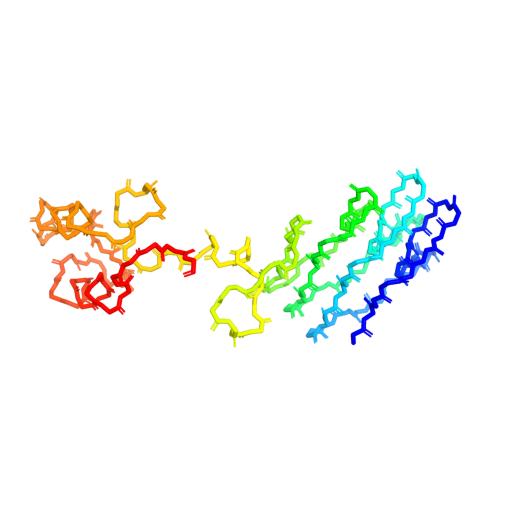 -1.284 -3.627 5.871 1.00 85.12 90 ASP A O 1
ATOM 638 N N . CYS A 1 91 ? -3.057 -4.269 4.680 1.00 81.75 91 CYS A N 1
ATOM 639 C CA . CYS A 1 91 ? -3.785 -3.004 4.758 1.00 81.75 91 CYS A CA 1
ATOM 640 C C . CYS A 1 91 ? -4.794 -2.963 5.909 1.00 81.75 91 CYS A C 1
ATOM 642 O O . CYS A 1 91 ? -5.283 -1.884 6.245 1.00 81.75 91 CYS A O 1
ATOM 644 N N . GLU A 1 92 ? -5.132 -4.119 6.473 1.00 76.88 92 GLU A N 1
ATOM 645 C CA . GLU A 1 92 ? -6.041 -4.269 7.609 1.00 76.88 92 GLU A CA 1
ATOM 646 C C . GLU A 1 92 ? -5.315 -4.053 8.943 1.00 76.88 92 GLU A C 1
ATOM 648 O O . GLU A 1 92 ? -5.936 -3.641 9.921 1.00 76.88 92 GLU A O 1
ATOM 653 N N . ASP A 1 93 ? -3.982 -4.175 8.948 1.00 58.03 93 ASP A N 1
ATOM 654 C CA . ASP A 1 93 ? -3.087 -3.882 10.081 1.00 58.03 93 ASP A CA 1
ATOM 655 C C . ASP A 1 93 ? -3.178 -2.427 10.605 1.00 58.03 93 ASP A C 1
ATOM 657 O O . ASP A 1 93 ? -2.625 -2.098 11.657 1.00 58.03 93 ASP A O 1
ATOM 661 N N . LEU A 1 94 ? -3.874 -1.527 9.900 1.00 52.06 94 LEU A N 1
ATOM 662 C CA . LEU A 1 94 ? -4.165 -0.161 10.358 1.00 52.06 94 LEU A CA 1
ATOM 663 C C . LEU A 1 94 ? -5.431 -0.054 11.227 1.00 52.06 94 LEU A C 1
ATOM 665 O O . LEU A 1 94 ? -5.655 1.002 11.816 1.00 52.06 94 LEU A O 1
ATOM 669 N N . TYR A 1 95 ? -6.227 -1.122 11.337 1.00 55.81 95 TYR A N 1
ATOM 670 C CA . TYR A 1 95 ? -7.496 -1.150 12.067 1.00 55.81 95 TYR A CA 1
ATOM 671 C C . TYR A 1 95 ? -7.742 -2.518 12.730 1.00 55.81 95 TYR A C 1
ATOM 673 O O . TYR A 1 95 ? -8.730 -3.196 12.462 1.00 55.81 95 TYR A O 1
ATOM 681 N N . CYS A 1 96 ? -6.891 -2.898 13.686 1.00 65.88 96 CYS A N 1
ATOM 682 C CA . CYS A 1 96 ? -7.283 -3.874 14.707 1.00 65.88 96 CYS A CA 1
ATOM 683 C C . CYS A 1 96 ? -8.218 -3.204 15.730 1.00 65.88 96 CYS A C 1
ATOM 685 O O . CYS A 1 96 ? -7.845 -2.996 16.886 1.00 65.88 96 CYS A O 1
ATOM 687 N N . GLU A 1 97 ? -9.424 -2.798 15.321 1.00 76.06 97 GLU A N 1
ATOM 688 C CA . GLU A 1 97 ? -10.413 -2.299 16.281 1.00 76.06 97 GLU A CA 1
ATOM 689 C C . GLU A 1 97 ? -10.675 -3.389 17.329 1.00 76.06 97 GLU A C 1
ATOM 691 O O . GLU A 1 97 ? -11.216 -4.444 17.015 1.00 76.06 97 GLU A O 1
ATOM 696 N N . GLY A 1 98 ? -10.276 -3.148 18.578 1.00 79.81 98 GLY A N 1
ATOM 697 C CA . GLY A 1 98 ? -10.387 -4.132 19.655 1.00 79.81 98 GLY A CA 1
ATOM 698 C C . GLY A 1 98 ? -9.075 -4.791 20.093 1.00 79.81 98 GLY A C 1
ATOM 699 O O . GLY A 1 98 ? -9.106 -5.475 21.109 1.00 79.81 98 GLY A O 1
ATOM 700 N N . ASP A 1 99 ? -7.940 -4.570 19.417 1.00 86.62 99 ASP A N 1
ATOM 701 C CA . ASP A 1 99 ? -6.608 -4.949 19.930 1.00 86.62 99 ASP A CA 1
ATOM 702 C C . ASP A 1 99 ? -6.140 -3.886 20.931 1.00 86.62 99 ASP A C 1
ATOM 704 O O . ASP A 1 99 ? -5.418 -2.937 20.615 1.00 86.62 99 ASP A O 1
ATOM 708 N N . ALA A 1 100 ? -6.654 -3.996 22.150 1.00 87.25 100 ALA A N 1
ATOM 709 C CA . ALA A 1 100 ? -6.401 -3.041 23.216 1.00 87.25 100 ALA A CA 1
ATOM 710 C C . ALA A 1 100 ? -4.970 -3.151 23.769 1.00 87.25 100 ALA A C 1
ATOM 712 O O . ALA A 1 100 ? -4.482 -2.206 24.394 1.00 87.25 100 ALA A O 1
ATOM 713 N N . ASN A 1 101 ? -4.303 -4.296 23.585 1.00 87.44 101 ASN A N 1
ATOM 714 C CA . ASN A 1 101 ? -2.976 -4.544 24.145 1.00 87.44 101 ASN A CA 1
ATOM 715 C C . ASN A 1 101 ? -1.825 -4.385 23.123 1.00 87.44 101 ASN A C 1
ATOM 717 O O . ASN A 1 101 ? -0.664 -4.243 23.527 1.00 87.44 101 ASN A O 1
ATOM 721 N N . GLY A 1 102 ? -2.152 -4.305 21.831 1.00 83.19 102 GLY A N 1
ATOM 722 C CA . GLY A 1 102 ? -1.241 -4.038 20.723 1.00 83.19 102 GLY A CA 1
ATOM 723 C C . GLY A 1 102 ? -0.445 -5.259 20.258 1.00 83.19 102 GLY A C 1
ATOM 724 O O . GLY A 1 102 ? 0.677 -5.084 19.768 1.00 83.19 102 GLY A O 1
ATOM 725 N N . ASP A 1 103 ? -0.955 -6.479 20.458 1.00 84.44 103 ASP A N 1
ATOM 726 C CA . ASP A 1 103 ? -0.281 -7.725 20.059 1.00 84.44 103 ASP A CA 1
ATOM 727 C C . ASP A 1 103 ? -0.754 -8.300 18.713 1.00 84.44 103 ASP A C 1
ATOM 729 O O . ASP A 1 103 ? -0.304 -9.379 18.304 1.00 84.44 103 ASP A O 1
ATOM 733 N N . SER A 1 104 ? -1.566 -7.533 17.980 1.00 79.06 104 SER A N 1
ATOM 734 C CA . SER A 1 104 ? -2.118 -7.865 16.662 1.00 79.06 104 SER A CA 1
ATOM 735 C C . SER A 1 104 ? -3.079 -9.060 16.680 1.00 79.06 104 SER A C 1
ATOM 737 O O . SER A 1 104 ? -3.290 -9.731 15.660 1.00 79.06 104 SER A O 1
ATOM 739 N N . VAL A 1 105 ? -3.665 -9.351 17.840 1.00 83.25 105 VAL A N 1
ATOM 740 C CA . VAL A 1 105 ? -4.727 -10.338 18.025 1.00 83.25 105 VAL A CA 1
ATOM 741 C C . VAL A 1 105 ? -5.803 -9.705 18.899 1.00 83.25 105 VAL A C 1
ATOM 743 O O . VAL A 1 105 ? -5.491 -9.098 19.904 1.00 83.25 105 VAL A O 1
ATOM 746 N N . VAL A 1 106 ? -7.076 -9.869 18.540 1.00 88.31 106 VAL A N 1
ATOM 747 C CA . VAL A 1 106 ? -8.199 -9.506 19.410 1.00 88.31 106 VAL A CA 1
ATOM 748 C C . VAL A 1 106 ? -8.635 -10.756 20.168 1.00 88.31 106 VAL A C 1
ATOM 750 O O . VAL A 1 106 ? -9.346 -11.620 19.640 1.00 88.31 106 VAL A O 1
ATOM 753 N N . ASP A 1 107 ? -8.186 -10.894 21.409 1.00 91.44 107 ASP A N 1
ATOM 7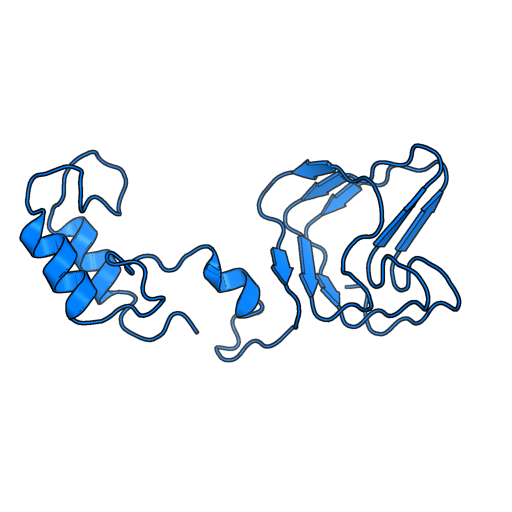54 C CA . ASP A 1 107 ? -8.504 -12.022 22.271 1.00 91.44 107 ASP A CA 1
ATOM 755 C C . ASP A 1 107 ? -8.870 -11.625 23.713 1.00 91.44 107 ASP A C 1
ATOM 757 O O . ASP A 1 107 ? -9.340 -10.529 24.027 1.00 91.44 107 ASP A O 1
ATOM 761 N N . ILE A 1 108 ? -8.765 -12.594 24.624 1.00 95.00 108 ILE A N 1
ATOM 762 C CA . ILE A 1 108 ? -9.112 -12.388 26.027 1.00 95.00 108 ILE A CA 1
ATOM 763 C C . ILE A 1 108 ? -8.201 -11.369 26.714 1.00 95.00 108 ILE A C 1
ATOM 765 O O . ILE A 1 108 ? -8.635 -10.746 27.681 1.00 95.00 108 ILE A O 1
ATOM 769 N N . ASN A 1 109 ? -6.967 -11.197 26.248 1.00 93.94 109 ASN A N 1
ATOM 770 C CA . ASN A 1 109 ? -6.018 -10.245 26.804 1.00 93.94 109 ASN A CA 1
ATOM 771 C C . ASN A 1 109 ? -6.444 -8.806 26.505 1.00 93.94 109 ASN A C 1
ATOM 773 O O . ASN A 1 109 ? -6.296 -7.959 27.383 1.00 93.94 109 ASN A O 1
ATOM 777 N N . ASP A 1 110 ? -7.083 -8.545 25.365 1.00 92.25 110 ASP A N 1
ATOM 778 C CA . ASP A 1 110 ? -7.640 -7.226 25.044 1.00 92.25 110 ASP A CA 1
ATOM 779 C C . ASP A 1 110 ? -8.850 -6.901 25.895 1.00 92.25 110 ASP A C 1
ATOM 781 O O . ASP A 1 110 ? -8.949 -5.820 26.474 1.00 92.25 110 ASP A O 1
ATOM 785 N N . LEU A 1 111 ? -9.743 -7.879 26.064 1.00 94.31 111 LEU A N 1
ATOM 786 C CA . LEU A 1 111 ? -10.871 -7.716 26.971 1.00 94.31 111 LEU A CA 1
ATOM 787 C C . LEU A 1 111 ? -10.388 -7.425 28.399 1.00 94.31 111 LEU A C 1
ATOM 789 O O . LEU A 1 111 ? -10.975 -6.596 29.093 1.00 94.31 111 LEU A O 1
ATOM 793 N N . LEU A 1 112 ? -9.323 -8.095 28.848 1.00 95.12 112 LEU A N 1
ATOM 794 C CA . LEU A 1 112 ? -8.719 -7.835 30.154 1.00 95.12 112 LEU A CA 1
ATOM 795 C C . LEU A 1 112 ? -8.068 -6.448 30.221 1.00 95.12 112 LEU A C 1
ATOM 797 O O . LEU A 1 112 ? -8.236 -5.776 31.235 1.00 95.12 112 LEU A O 1
ATOM 801 N N . ALA A 1 113 ? -7.399 -5.995 29.159 1.00 92.44 113 ALA A N 1
ATOM 802 C CA . ALA A 1 113 ? -6.806 -4.661 29.089 1.00 92.44 113 ALA A CA 1
ATOM 803 C C . ALA A 1 113 ? -7.865 -3.547 29.202 1.00 92.44 113 ALA A C 1
ATOM 805 O O . ALA A 1 113 ? -7.664 -2.584 29.942 1.00 92.44 113 ALA A O 1
ATOM 806 N N . ILE A 1 114 ? -9.029 -3.711 28.562 1.00 92.62 114 ILE A N 1
ATOM 807 C CA . ILE A 1 114 ? -10.165 -2.785 28.716 1.00 92.62 114 ILE A CA 1
ATOM 808 C C . ILE A 1 114 ? -10.724 -2.823 30.139 1.00 92.62 114 ILE A C 1
ATOM 810 O O . ILE A 1 114 ? -10.982 -1.783 30.745 1.00 92.62 114 ILE A O 1
ATOM 814 N N . LEU A 1 115 ? -10.919 -4.018 30.701 1.00 94.12 115 LEU A N 1
ATOM 815 C CA . LEU A 1 115 ? -11.469 -4.164 32.050 1.00 94.12 115 LEU A CA 1
ATOM 816 C C . LEU A 1 115 ? -10.544 -3.588 33.132 1.00 94.12 115 LEU A C 1
ATOM 818 O O . LEU A 1 115 ? -11.042 -3.063 34.130 1.00 94.12 115 LEU A O 1
ATOM 822 N N . ASP A 1 116 ? -9.226 -3.651 32.935 1.00 94.62 116 ASP A N 1
ATOM 823 C CA . ASP A 1 116 ? -8.238 -3.038 33.828 1.00 94.62 116 ASP A CA 1
ATOM 824 C C . ASP A 1 116 ? -8.287 -1.497 33.790 1.00 94.62 116 ASP A C 1
ATOM 826 O O . ASP A 1 116 ? -7.978 -0.848 34.795 1.00 94.62 116 ASP A O 1
ATOM 830 N N . SER A 1 117 ? -8.749 -0.916 32.679 1.00 93.50 117 SER A N 1
ATOM 831 C CA . SER A 1 117 ? -8.881 0.533 32.453 1.00 93.50 117 SER A CA 1
ATOM 832 C C . SER A 1 117 ? -10.316 1.056 32.613 1.00 93.50 117 SER A C 1
ATOM 834 O O . SER A 1 117 ? -10.627 2.176 32.217 1.00 93.50 117 SER A O 1
ATOM 836 N N . TRP A 1 118 ? -11.219 0.269 33.205 1.00 95.19 118 TRP A N 1
ATOM 837 C CA . TRP A 1 118 ? -12.645 0.599 33.265 1.00 95.19 118 TRP A CA 1
ATOM 838 C C . TRP A 1 118 ? -12.935 1.967 33.909 1.00 95.19 118 TRP A C 1
ATOM 840 O O . TRP A 1 118 ? -12.575 2.218 35.064 1.00 95.19 118 TRP A O 1
ATOM 850 N N . GLY A 1 119 ? -13.658 2.833 33.188 1.00 91.44 119 GLY A N 1
ATOM 851 C CA . GLY A 1 119 ? -13.944 4.209 33.607 1.00 91.44 119 GLY A CA 1
ATOM 852 C C . GLY A 1 119 ? -12.734 5.150 33.580 1.00 91.44 119 GLY A C 1
ATOM 853 O O . GLY A 1 119 ? -12.730 6.150 34.301 1.00 91.44 119 GLY A O 1
ATOM 854 N N . SER A 1 120 ? -11.683 4.811 32.828 1.00 92.06 120 SER A N 1
ATOM 855 C CA . SER A 1 120 ? -10.596 5.726 32.475 1.00 92.06 120 SER A CA 1
ATOM 856 C C . SER A 1 120 ? -10.539 5.939 30.956 1.00 92.06 120 SER A C 1
ATOM 858 O O . SER A 1 120 ? -11.150 5.175 30.213 1.00 92.06 120 SER A O 1
ATOM 860 N N . PRO A 1 121 ? -9.799 6.941 30.460 1.00 90.12 121 PRO A N 1
ATOM 861 C CA . PRO A 1 121 ? -9.552 7.099 29.025 1.00 90.12 121 PRO A CA 1
ATOM 862 C C . PRO A 1 121 ? -8.541 6.094 28.445 1.00 90.12 121 PRO A C 1
ATOM 864 O O . PRO A 1 121 ? -8.303 6.104 27.244 1.00 90.12 121 PRO A O 1
ATOM 867 N N . ASP A 1 122 ? -7.886 5.273 29.275 1.00 86.69 122 ASP A N 1
ATOM 868 C CA . ASP A 1 122 ? -6.758 4.437 28.832 1.00 86.69 122 ASP A CA 1
ATOM 869 C C . ASP A 1 122 ? -7.205 3.189 28.043 1.00 86.69 122 ASP A C 1
ATOM 871 O O . ASP A 1 122 ? -6.396 2.607 27.326 1.00 86.69 122 ASP A O 1
ATOM 875 N N . GLY A 1 123 ? -8.470 2.773 28.173 1.00 85.12 123 GLY A N 1
ATOM 876 C CA . GLY A 1 123 ? -9.093 1.677 27.417 1.00 85.12 123 GLY A CA 1
ATOM 877 C C . GLY A 1 123 ? -10.227 2.136 26.493 1.00 85.12 123 GLY A C 1
ATOM 878 O O . GLY A 1 123 ? -11.054 1.313 26.106 1.00 85.12 123 GLY A O 1
ATOM 879 N N . ASP A 1 124 ? -10.290 3.438 26.191 1.00 90.69 124 ASP A N 1
ATOM 880 C CA . ASP A 1 124 ? -11.295 4.047 25.316 1.00 90.69 124 ASP A CA 1
ATOM 881 C C . ASP A 1 124 ? -10.941 3.776 23.845 1.00 90.69 124 ASP A C 1
ATOM 883 O O . ASP A 1 124 ? -10.060 4.414 23.262 1.00 90.69 124 ASP A O 1
ATOM 887 N N . ILE A 1 125 ? -11.617 2.790 23.261 1.00 87.56 125 ILE A N 1
ATOM 888 C CA . ILE A 1 125 ? -11.479 2.393 21.857 1.00 87.56 125 ILE A CA 1
ATOM 889 C C . ILE A 1 125 ? -12.414 3.227 20.978 1.00 87.56 125 ILE A C 1
ATOM 891 O O . ILE A 1 125 ? -12.083 3.524 19.830 1.00 87.56 125 ILE A O 1
ATOM 895 N N . THR A 1 126 ? -13.574 3.630 21.501 1.00 87.56 126 THR A N 1
ATOM 896 C CA . THR A 1 126 ? -14.555 4.438 20.760 1.00 87.56 126 THR A CA 1
ATOM 897 C C . THR A 1 126 ? -14.114 5.894 20.549 1.00 87.56 126 THR A C 1
ATOM 899 O O . THR A 1 126 ? -14.609 6.564 19.636 1.00 87.56 126 THR A O 1
ATOM 902 N N . GLY A 1 127 ? -13.178 6.386 21.364 1.00 88.00 127 GLY A N 1
ATOM 903 C CA . GLY A 1 127 ? -12.681 7.759 21.370 1.00 88.00 127 GLY A CA 1
ATOM 904 C C . GLY A 1 127 ? -13.638 8.761 22.024 1.00 88.00 127 GLY A C 1
ATOM 905 O O . GLY A 1 127 ? -13.576 9.956 21.706 1.00 88.00 127 GLY A O 1
ATOM 906 N N . ASP A 1 128 ? -14.560 8.301 22.877 1.00 91.69 128 ASP A N 1
ATOM 907 C CA . ASP A 1 128 ? -15.589 9.138 23.507 1.00 91.69 128 ASP A CA 1
ATOM 908 C C . ASP A 1 128 ? -15.167 9.752 24.859 1.00 91.69 128 ASP A C 1
ATOM 910 O O . ASP A 1 128 ? -15.844 10.643 25.391 1.00 91.69 128 ASP A O 1
ATOM 914 N N . GLY A 1 129 ? -13.988 9.365 25.344 1.00 90.50 129 GLY A N 1
ATOM 915 C CA . GLY A 1 129 ? -13.331 9.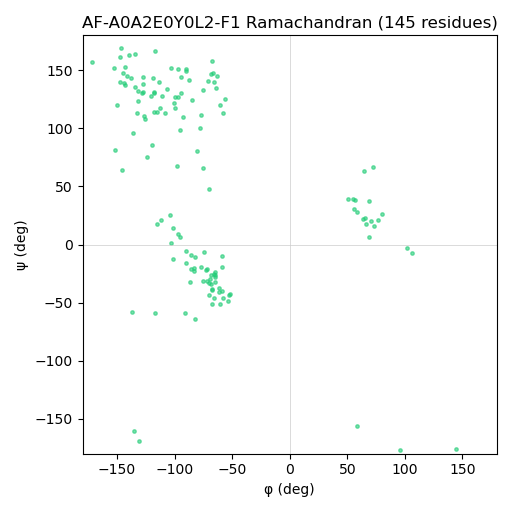855 26.545 1.00 90.50 129 GLY A CA 1
ATOM 916 C C . GLY A 1 129 ? -13.441 8.934 27.759 1.00 90.50 129 GLY A C 1
ATOM 917 O O . GLY A 1 129 ? -12.858 9.277 28.790 1.00 90.50 129 GLY A O 1
ATOM 918 N N . GLU A 1 130 ? -14.154 7.808 27.683 1.00 94.56 130 GLU A N 1
ATOM 919 C CA . GLU A 1 130 ? -14.355 6.895 28.812 1.00 94.56 130 GLU A CA 1
ATOM 920 C C . GLU A 1 130 ? -14.355 5.422 28.374 1.00 94.56 130 GLU A C 1
ATOM 922 O O . GLU A 1 130 ? -15.037 5.042 27.437 1.00 94.56 130 GLU A O 1
ATOM 927 N N . THR A 1 131 ? -13.692 4.547 29.135 1.00 94.12 131 THR A N 1
ATOM 928 C CA . THR A 1 131 ? -13.797 3.095 28.925 1.00 94.12 131 THR A CA 1
ATOM 929 C C . THR A 1 131 ? -15.118 2.569 29.488 1.00 94.12 131 THR A C 1
ATOM 931 O O . THR A 1 131 ? -15.311 2.517 30.712 1.00 94.12 131 THR A O 1
ATOM 934 N N . THR A 1 132 ? -16.025 2.143 28.615 1.00 94.56 132 THR A N 1
ATOM 935 C CA . THR A 1 132 ? -17.363 1.653 28.949 1.00 94.56 132 THR A CA 1
ATOM 936 C C . THR A 1 132 ? -17.690 0.316 28.270 1.00 94.56 132 THR A C 1
ATOM 938 O O . THR A 1 132 ? -16.837 -0.403 27.752 1.00 94.56 132 THR A O 1
ATOM 941 N N . ILE A 1 133 ? -18.966 -0.081 28.333 1.00 95.00 133 ILE A N 1
ATOM 942 C CA . ILE A 1 133 ? -19.433 -1.307 27.681 1.00 95.00 133 ILE A CA 1
ATOM 943 C C . ILE A 1 133 ? -19.331 -1.209 26.158 1.00 95.00 133 ILE A C 1
ATOM 945 O O . ILE A 1 133 ? -19.211 -2.243 25.508 1.00 95.00 133 ILE A O 1
ATOM 949 N N . ASP A 1 134 ? -19.367 0.001 25.603 1.00 93.12 134 ASP A N 1
ATOM 950 C CA . ASP A 1 134 ? -19.317 0.205 24.160 1.00 93.12 134 ASP A CA 1
ATOM 951 C C . ASP A 1 134 ? -17.930 -0.173 23.603 1.00 93.12 134 ASP A C 1
ATOM 953 O O . ASP A 1 134 ? -17.862 -0.824 22.562 1.00 93.12 134 ASP A O 1
ATOM 957 N N . ASP A 1 135 ? -16.846 0.049 24.356 1.00 92.19 135 ASP A N 1
ATOM 958 C CA . ASP A 1 135 ? -15.493 -0.416 24.002 1.00 92.19 135 ASP A CA 1
ATOM 959 C C . ASP A 1 135 ? -15.372 -1.945 24.057 1.00 92.19 135 ASP A C 1
ATOM 961 O O . ASP A 1 135 ? -14.782 -2.575 23.179 1.00 92.19 135 ASP A O 1
ATOM 965 N N . ILE A 1 136 ? -16.013 -2.580 25.046 1.00 93.25 136 ILE A N 1
ATOM 966 C CA . ILE A 1 136 ? -16.087 -4.049 25.123 1.00 93.25 136 ILE A CA 1
ATOM 967 C C . ILE A 1 136 ? -16.809 -4.628 23.901 1.00 93.25 136 ILE A C 1
ATOM 969 O O . ILE A 1 136 ? -16.437 -5.700 23.419 1.00 93.25 136 ILE A O 1
ATOM 973 N N . LEU A 1 137 ? -17.856 -3.961 23.405 1.00 91.06 137 LEU A N 1
ATOM 974 C CA . LEU A 1 137 ? -18.588 -4.438 22.232 1.00 91.06 137 LEU A CA 1
ATOM 975 C C . LEU A 1 137 ? -17.722 -4.432 20.969 1.00 91.06 137 LEU A C 1
ATOM 977 O O . LEU A 1 137 ? -17.941 -5.291 20.116 1.00 91.06 137 LEU A O 1
ATOM 981 N N . ILE A 1 138 ? -16.729 -3.545 20.877 1.00 87.50 138 ILE A N 1
ATOM 982 C CA . ILE A 1 138 ? -15.755 -3.540 19.780 1.00 87.50 138 ILE A CA 1
ATOM 983 C C . ILE A 1 138 ? -14.862 -4.786 19.859 1.00 87.50 138 ILE A C 1
ATOM 985 O O . ILE A 1 138 ? -14.806 -5.552 18.900 1.00 87.50 138 ILE A O 1
ATOM 989 N N . VAL A 1 139 ? -14.268 -5.074 21.023 1.00 89.75 139 VAL A N 1
ATOM 990 C CA . VAL A 1 139 ? -13.437 -6.285 21.224 1.00 89.75 139 VAL A CA 1
ATOM 991 C C . VAL A 1 139 ? -14.222 -7.561 20.931 1.00 89.75 139 VAL A C 1
ATOM 993 O O . VAL A 1 139 ? -13.755 -8.456 20.233 1.00 89.75 139 VAL A O 1
ATOM 996 N N . LEU A 1 140 ? -15.448 -7.661 21.450 1.00 88.94 140 LEU A N 1
ATOM 997 C CA . LEU A 1 140 ? -16.296 -8.832 21.221 1.00 88.94 140 LEU A CA 1
ATOM 998 C C . LEU A 1 140 ? -16.775 -8.941 19.766 1.00 88.94 140 LEU A C 1
ATOM 1000 O O . LEU A 1 140 ? -17.024 -10.053 19.298 1.00 88.94 140 LEU A O 1
ATOM 1004 N N . GLY A 1 141 ? -16.932 -7.810 19.073 1.00 84.69 141 GLY A N 1
ATOM 1005 C CA . GLY A 1 141 ? -17.317 -7.747 17.665 1.00 84.69 141 GLY A CA 1
ATOM 1006 C C . GLY A 1 141 ? -16.204 -8.193 16.719 1.00 84.69 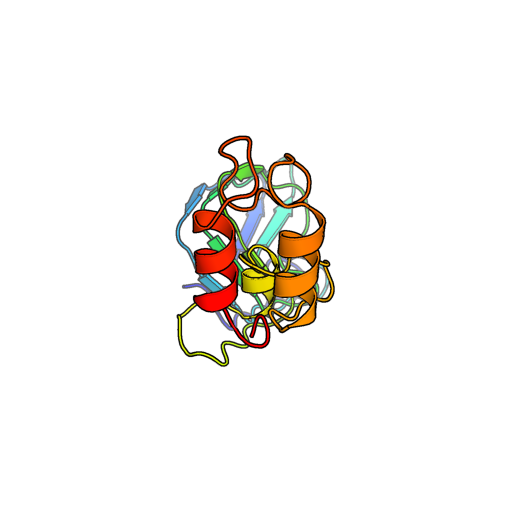141 GLY A C 1
ATOM 1007 O O . GLY A 1 141 ? -16.505 -8.801 15.693 1.00 84.69 141 GLY A O 1
ATOM 1008 N N . ASN A 1 142 ? -14.949 -7.969 17.111 1.00 82.94 142 ASN A N 1
ATOM 1009 C CA . ASN A 1 142 ? -13.762 -8.200 16.287 1.00 82.94 142 ASN A CA 1
ATOM 1010 C C . ASN A 1 142 ? -12.884 -9.360 16.794 1.00 82.94 142 ASN A C 1
ATOM 1012 O O . ASN A 1 142 ? -11.708 -9.441 16.465 1.00 82.94 142 ASN A O 1
ATOM 1016 N N . TRP A 1 143 ? -13.453 -10.279 17.586 1.00 84.62 143 TRP A N 1
ATOM 1017 C CA . TRP A 1 143 ? -12.721 -11.379 18.227 1.00 84.62 143 TRP A CA 1
ATOM 1018 C C . TRP A 1 143 ? -12.045 -12.323 17.218 1.00 84.62 143 TRP A C 1
ATOM 1020 O O . TRP A 1 143 ? -12.723 -13.009 16.447 1.00 84.62 143 TRP A O 1
ATOM 1030 N N . GLY A 1 144 ? -10.720 -12.451 17.285 1.00 74.50 144 GLY A N 1
ATOM 1031 C CA . GLY A 1 144 ? -9.923 -13.249 16.355 1.00 74.50 144 GLY A CA 1
ATOM 1032 C C . GLY A 1 144 ? -8.560 -12.626 16.054 1.00 74.50 144 GLY A C 1
ATOM 1033 O O . GLY A 1 144 ? -8.170 -11.621 16.632 1.00 74.50 144 GLY A O 1
ATOM 1034 N N . SER A 1 145 ? -7.800 -13.243 15.149 1.00 61.84 145 SER A N 1
ATOM 1035 C CA . SER A 1 145 ? -6.632 -12.567 14.572 1.00 61.84 145 SER A CA 1
ATOM 1036 C C . SER A 1 145 ? -7.089 -11.391 13.715 1.00 61.84 145 SER A C 1
ATOM 1038 O O . SER A 1 145 ? -8.112 -11.528 13.051 1.00 61.84 145 SER A O 1
ATOM 1040 N N . CYS A 1 146 ? -6.301 -10.315 13.648 1.00 62.22 146 CYS A N 1
ATOM 1041 C CA . CYS A 1 146 ? -6.509 -9.220 12.692 1.00 62.22 146 CYS A CA 1
ATOM 1042 C C . CYS A 1 146 ? -6.198 -9.640 11.232 1.00 62.22 146 CYS A C 1
ATOM 1044 O O . CYS A 1 146 ? -5.418 -8.987 10.554 1.00 62.22 146 CYS A O 1
ATOM 1046 N N . ARG A 1 147 ? -6.710 -10.792 10.781 1.00 52.44 147 ARG A N 1
ATOM 1047 C CA . ARG A 1 147 ? -6.487 -11.390 9.455 1.00 52.44 147 ARG A CA 1
ATOM 1048 C C . ARG A 1 147 ? -7.807 -11.803 8.831 1.00 52.44 147 ARG A C 1
ATOM 1050 O O . ARG A 1 147 ? -8.579 -12.462 9.566 1.00 52.44 147 ARG A O 1
#

Foldseek 3Di:
DFEQAEDAAEASGEEAAVEAAEAECEEFEHAEYDHDQSHYEHDHPYAYEYENYEFECGPPANYHDHYHYDYQYHGYDHQDDPPPPNHRLSSLLVDPLQPLVSPQALAPVSVVSLVVQAQAQSQDSVPPGGRDVVSVVRSVVNHGGSD

Secondary structure (DSSP, 8-state):
-EES-EESSB-SSEEEES---EEES-EEES-EESSB-SSEEEETT---EEES-EEES-BS-SEES--EEES--EEES----SS-SSS-HHHHTT--TT-SSSSSEESHHHHHHHHHTTTSGGG-SSSSSS--HHHHHHHHHS-EE--

Solvent-accessible surface area (backbone atoms only — not comparable to full-atom values): 7540 Å² total; per-residue (Å²): 116,45,64,68,29,75,27,87,45,52,13,15,58,39,68,31,67,68,38,60,55,79,46,60,71,36,46,32,32,47,6,26,21,70,70,35,1,0,25,32,18,32,37,75,88,17,47,33,37,38,30,45,23,40,32,19,34,21,30,76,30,48,66,25,64,60,65,41,86,40,81,72,55,34,80,23,76,43,66,56,48,90,76,73,77,90,51,31,40,70,51,42,71,82,61,52,62,34,34,65,73,72,78,68,41,17,51,73,65,16,56,47,45,32,62,76,24,58,72,31,57,86,28,34,74,79,71,82,64,50,18,51,72,71,33,51,50,39,26,69,73,45,60,38,61,62,102

Radius of gyration: 19.23 Å; Cα contacts (8 Å, |Δi|>4): 387; chains: 1; bounding box: 35×32×52 Å